Protein AF-A0A9D1G8S8-F1 (afdb_monomer_lite)

Structure (mmCIF, N/CA/C/O backbone):
data_AF-A0A9D1G8S8-F1
#
_entry.id   AF-A0A9D1G8S8-F1
#
loop_
_atom_site.group_PDB
_atom_site.id
_atom_site.type_symb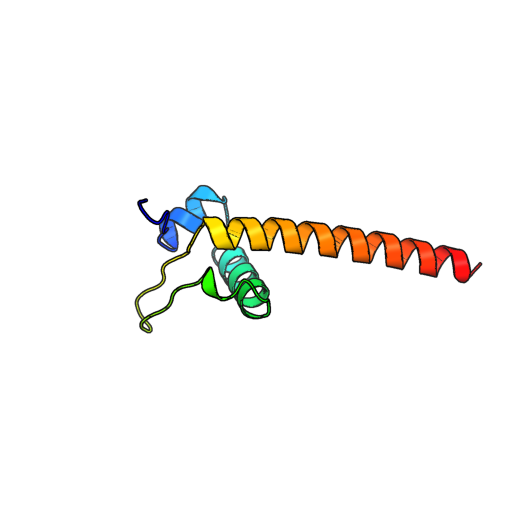ol
_atom_site.label_atom_id
_atom_site.label_alt_id
_atom_site.label_comp_id
_atom_site.label_asym_id
_atom_site.label_entity_id
_atom_site.label_seq_id
_atom_site.pdbx_PDB_ins_code
_atom_site.Cartn_x
_atom_site.Cartn_y
_atom_site.Cartn_z
_atom_site.occupancy
_atom_site.B_iso_or_equiv
_atom_site.auth_seq_id
_atom_site.auth_comp_id
_atom_site.auth_asym_id
_atom_site.auth_atom_id
_atom_site.pdbx_PDB_model_num
ATOM 1 N N . MET A 1 1 ? -19.739 -14.972 1.875 1.00 47.31 1 MET A N 1
ATOM 2 C CA . MET A 1 1 ? -18.266 -15.074 1.895 1.00 47.31 1 MET A CA 1
ATOM 3 C C . MET A 1 1 ? -17.751 -14.067 2.905 1.00 47.31 1 MET A C 1
ATOM 5 O O . MET A 1 1 ? -18.224 -12.937 2.884 1.00 47.31 1 MET A O 1
ATOM 9 N N . SER A 1 2 ? -16.897 -14.482 3.839 1.00 62.25 2 SER A N 1
ATOM 10 C CA . SER A 1 2 ? -16.238 -13.568 4.780 1.00 62.25 2 SER A CA 1
ATOM 11 C C . SER A 1 2 ? -15.296 -12.657 3.996 1.00 62.25 2 SER A C 1
ATOM 13 O O . SER A 1 2 ? -14.479 -13.167 3.235 1.00 62.25 2 SER A O 1
ATOM 15 N N . ARG A 1 3 ? -15.411 -11.333 4.146 1.00 72.81 3 ARG A N 1
ATOM 16 C CA . ARG A 1 3 ? -14.408 -10.424 3.580 1.00 72.81 3 ARG A CA 1
ATOM 17 C C . ARG A 1 3 ? -13.100 -10.600 4.344 1.00 72.81 3 ARG A C 1
ATOM 19 O O . ARG A 1 3 ? -13.112 -10.591 5.574 1.00 72.81 3 ARG A O 1
ATOM 26 N N . ASN A 1 4 ? -12.002 -10.782 3.619 1.00 88.75 4 ASN A N 1
ATOM 27 C CA . ASN A 1 4 ? -10.681 -11.019 4.190 1.00 88.75 4 ASN A CA 1
ATOM 28 C C . ASN A 1 4 ? -10.010 -9.679 4.533 1.00 88.75 4 ASN A C 1
ATOM 30 O O . ASN A 1 4 ? -9.068 -9.232 3.879 1.00 88.75 4 ASN A O 1
ATOM 34 N N . TRP A 1 5 ? -10.588 -8.984 5.513 1.00 94.50 5 TRP A N 1
ATOM 35 C CA . TRP A 1 5 ? -10.102 -7.686 5.964 1.00 94.50 5 TRP A CA 1
ATOM 36 C C . TRP A 1 5 ? -9.016 -7.842 7.015 1.00 94.50 5 TRP A C 1
ATOM 38 O O . TRP A 1 5 ? -9.171 -8.586 7.979 1.00 94.50 5 TRP A O 1
ATOM 48 N N . LEU A 1 6 ? -7.939 -7.085 6.837 1.00 95.69 6 LEU A N 1
ATOM 49 C CA . LEU A 1 6 ? -6.802 -7.043 7.743 1.00 95.69 6 LEU A CA 1
ATOM 50 C C . LEU A 1 6 ? -6.758 -5.702 8.472 1.00 95.69 6 LEU A C 1
ATOM 52 O O . LEU A 1 6 ? -6.994 -4.646 7.884 1.00 95.69 6 LEU A O 1
ATOM 56 N N . SER A 1 7 ? -6.387 -5.720 9.747 1.00 95.38 7 SER A N 1
ATOM 57 C CA . SER A 1 7 ? -5.912 -4.515 10.426 1.00 95.38 7 SER A CA 1
ATOM 58 C C . SER A 1 7 ? -4.547 -4.092 9.875 1.00 95.38 7 SER A C 1
ATOM 60 O O . SER A 1 7 ? -3.811 -4.893 9.290 1.00 95.38 7 SER A O 1
ATOM 62 N N . LYS A 1 8 ? -4.135 -2.842 10.131 1.00 95.06 8 LYS A N 1
ATOM 63 C CA . LYS A 1 8 ? -2.773 -2.389 9.790 1.00 95.06 8 LYS A CA 1
ATOM 64 C C . LYS A 1 8 ? -1.702 -3.335 10.351 1.00 95.06 8 LYS A C 1
ATOM 66 O O . LYS A 1 8 ? -0.734 -3.624 9.657 1.00 95.06 8 LYS A O 1
ATOM 71 N N . LYS A 1 9 ? -1.862 -3.806 11.592 1.00 95.19 9 LYS A N 1
ATOM 72 C CA . LYS A 1 9 ? -0.872 -4.667 12.252 1.00 95.19 9 LYS A CA 1
ATOM 73 C C . LYS A 1 9 ? -0.733 -6.008 11.531 1.00 95.19 9 LYS A C 1
ATOM 75 O O . LYS A 1 9 ? 0.381 -6.389 11.195 1.00 95.19 9 LYS A O 1
ATOM 80 N N . GLU A 1 10 ? -1.850 -6.680 11.263 1.00 96.44 10 GLU A N 1
ATOM 81 C CA . GLU A 1 10 ? -1.857 -7.968 10.554 1.00 96.44 10 GLU A CA 1
ATOM 82 C C . GLU A 1 10 ? -1.323 -7.826 9.132 1.00 96.44 10 GLU A C 1
ATOM 84 O O . GLU A 1 10 ? -0.544 -8.651 8.672 1.00 96.44 10 GLU A O 1
ATOM 89 N N . PHE A 1 11 ? -1.696 -6.747 8.445 1.00 96.69 11 PHE A N 1
ATOM 90 C CA . PHE A 1 11 ? -1.210 -6.458 7.105 1.00 96.69 11 PHE A CA 1
ATOM 91 C C . PHE A 1 11 ? 0.312 -6.256 7.073 1.00 96.69 11 PHE A C 1
ATOM 93 O O . PHE A 1 11 ? 1.011 -6.832 6.242 1.00 96.69 11 PHE A O 1
ATOM 100 N N . VAL A 1 12 ? 0.843 -5.440 7.984 1.00 96.81 12 VAL A N 1
ATOM 101 C CA . VAL A 1 12 ? 2.281 -5.155 8.066 1.00 96.81 12 VAL A CA 1
ATOM 102 C C . VAL A 1 12 ? 3.074 -6.428 8.371 1.00 96.81 12 VAL A C 1
ATOM 104 O O . VAL A 1 12 ? 4.089 -6.666 7.719 1.00 96.81 12 VAL A O 1
ATOM 107 N N . ASP A 1 13 ? 2.582 -7.256 9.292 1.00 97.12 13 ASP A N 1
ATOM 108 C CA . ASP A 1 13 ? 3.190 -8.540 9.653 1.00 97.12 13 ASP A CA 1
ATOM 109 C C . ASP A 1 13 ? 3.158 -9.534 8.480 1.00 97.12 13 ASP A C 1
ATOM 111 O O . ASP A 1 13 ? 4.199 -10.027 8.045 1.00 97.12 13 ASP A O 1
ATOM 115 N N . LYS A 1 14 ? 1.983 -9.730 7.867 1.00 96.69 14 LYS A N 1
ATOM 116 C CA . LYS A 1 14 ? 1.778 -10.667 6.752 1.00 96.69 14 LYS A CA 1
ATOM 117 C C . LYS A 1 14 ? 2.660 -10.367 5.542 1.00 96.69 14 LYS A C 1
ATOM 119 O O . LYS A 1 14 ? 3.181 -11.286 4.913 1.00 96.69 14 LYS A O 1
ATOM 124 N N . TYR A 1 15 ? 2.811 -9.091 5.195 1.00 95.62 15 TYR A N 1
ATOM 125 C CA . TYR A 1 15 ? 3.602 -8.665 4.039 1.00 95.62 15 TYR A CA 1
ATOM 126 C C . TYR A 1 15 ? 5.063 -8.339 4.393 1.00 95.62 15 TYR A C 1
ATOM 128 O O . TYR A 1 15 ? 5.840 -7.999 3.497 1.00 95.62 15 TYR A O 1
ATOM 136 N N . GLY A 1 16 ? 5.452 -8.438 5.671 1.00 96.50 16 GLY A N 1
ATOM 137 C CA . GLY A 1 16 ? 6.804 -8.130 6.143 1.00 96.50 16 GLY A CA 1
ATOM 138 C C . GLY A 1 16 ? 7.218 -6.681 5.875 1.00 96.50 16 GLY A C 1
ATOM 139 O O . GLY A 1 16 ? 8.359 -6.410 5.495 1.00 96.50 16 GLY A O 1
ATOM 140 N N . TYR A 1 17 ? 6.279 -5.739 5.980 1.00 96.62 17 TYR A N 1
ATOM 141 C CA . TYR A 1 17 ? 6.528 -4.331 5.679 1.00 96.62 17 TYR A CA 1
ATOM 142 C C . TYR A 1 17 ? 7.016 -3.557 6.904 1.00 96.62 17 TYR A C 1
ATOM 144 O O . TYR A 1 17 ? 6.735 -3.892 8.046 1.00 96.62 17 TYR A O 1
ATOM 152 N N . SER A 1 18 ? 7.750 -2.472 6.662 1.00 96.56 18 SER A N 1
ATOM 153 C CA . SER A 1 18 ? 7.922 -1.413 7.657 1.00 96.56 18 SER A CA 1
ATOM 154 C C . SER A 1 18 ? 6.726 -0.459 7.625 1.00 96.56 18 SER A C 1
ATOM 156 O O . SER A 1 18 ? 6.037 -0.359 6.606 1.00 96.56 18 SER A O 1
ATOM 158 N N . ASP A 1 19 ? 6.537 0.341 8.677 1.00 95.12 19 ASP A N 1
ATOM 159 C CA . ASP A 1 19 ? 5.530 1.414 8.686 1.00 95.12 19 ASP A CA 1
ATOM 160 C C . ASP A 1 19 ? 5.710 2.411 7.531 1.00 95.12 19 ASP A C 1
ATOM 162 O O . ASP A 1 19 ? 4.742 2.836 6.899 1.00 95.12 19 ASP A O 1
ATOM 166 N N . SER A 1 20 ? 6.958 2.753 7.206 1.00 96.75 20 SER A N 1
ATOM 167 C CA . SER A 1 20 ? 7.275 3.618 6.067 1.00 96.75 20 SER A CA 1
ATOM 168 C C . SER A 1 20 ? 6.889 2.977 4.732 1.00 96.75 20 SER A C 1
ATOM 170 O O . SER A 1 20 ? 6.339 3.642 3.853 1.00 96.75 20 SER A O 1
ATOM 172 N N . THR A 1 21 ? 7.125 1.670 4.582 1.00 97.12 21 THR A N 1
ATOM 173 C CA . THR A 1 21 ? 6.725 0.924 3.385 1.00 97.12 21 THR A CA 1
ATOM 174 C C . THR A 1 21 ? 5.210 0.845 3.283 1.00 97.12 21 THR A C 1
ATOM 176 O O . THR A 1 21 ? 4.681 1.049 2.194 1.00 97.12 21 THR A O 1
ATOM 179 N N . PHE A 1 22 ? 4.519 0.615 4.398 1.00 96.56 22 PHE A N 1
ATOM 180 C CA . PHE A 1 22 ? 3.063 0.623 4.465 1.00 96.56 22 PHE A CA 1
ATOM 181 C C . PHE A 1 22 ? 2.480 1.953 3.982 1.00 96.56 22 PHE A C 1
ATOM 183 O O . PHE A 1 22 ? 1.657 1.948 3.070 1.00 96.56 22 PHE A O 1
ATOM 190 N N . ASN A 1 23 ? 2.939 3.084 4.529 1.00 96.00 23 ASN A N 1
ATOM 191 C CA . ASN A 1 23 ? 2.421 4.403 4.155 1.00 96.00 23 ASN A CA 1
ATOM 192 C C . ASN A 1 23 ? 2.631 4.688 2.664 1.00 96.00 23 ASN A C 1
ATOM 194 O O . ASN A 1 23 ? 1.677 5.033 1.973 1.00 96.00 23 ASN A O 1
ATOM 198 N N . ARG A 1 24 ? 3.835 4.420 2.139 1.00 96.62 24 ARG A N 1
ATOM 199 C CA . ARG A 1 24 ? 4.113 4.563 0.703 1.00 96.62 24 ARG A CA 1
ATOM 200 C C . ARG A 1 24 ? 3.190 3.688 -0.149 1.00 96.62 24 ARG A C 1
ATOM 202 O O . ARG A 1 24 ? 2.674 4.137 -1.162 1.00 96.62 24 ARG A O 1
ATOM 209 N N . AR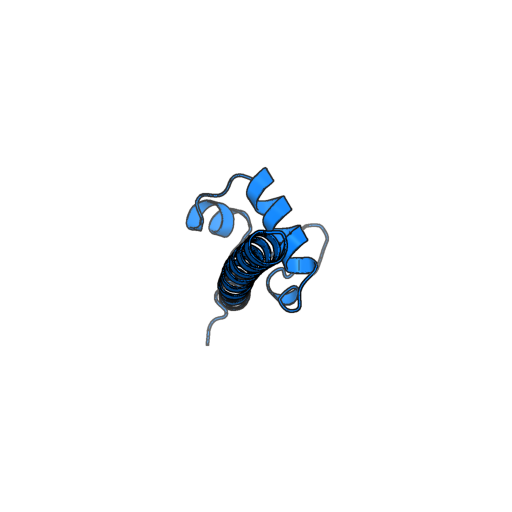G A 1 25 ? 2.976 2.427 0.244 1.00 95.75 25 ARG A N 1
ATOM 210 C CA . ARG A 1 25 ? 2.083 1.507 -0.482 1.00 95.75 25 ARG A CA 1
ATOM 211 C C . ARG A 1 25 ? 0.627 1.949 -0.428 1.00 95.75 25 ARG A C 1
ATOM 213 O O . ARG A 1 25 ? -0.082 1.753 -1.408 1.00 95.75 25 ARG A O 1
ATOM 220 N N . LYS A 1 26 ? 0.195 2.513 0.700 1.00 96.19 26 LYS A N 1
ATOM 221 C CA . LYS A 1 26 ? -1.141 3.083 0.859 1.00 96.19 26 LYS A CA 1
ATOM 222 C C . LYS A 1 26 ? -1.333 4.254 -0.098 1.00 96.19 26 LYS A C 1
ATOM 224 O O . LYS A 1 26 ? -2.290 4.234 -0.859 1.00 96.19 26 LYS A O 1
ATOM 229 N N . GLU A 1 27 ? -0.420 5.222 -0.098 1.00 96.88 27 GLU A N 1
ATOM 230 C CA . GLU A 1 27 ? -0.472 6.390 -0.991 1.00 96.88 27 GLU A CA 1
ATOM 231 C C . GLU A 1 27 ? -0.530 5.971 -2.465 1.00 96.88 27 GLU A C 1
ATOM 233 O O . GLU A 1 27 ? -1.483 6.310 -3.160 1.00 96.88 27 GLU A O 1
ATOM 238 N N . GLU A 1 28 ? 0.399 5.118 -2.907 1.00 96.25 28 GLU A N 1
ATOM 239 C CA . GLU A 1 28 ? 0.407 4.595 -4.279 1.00 96.25 28 GLU A CA 1
ATOM 240 C C . GLU A 1 28 ? -0.891 3.862 -4.653 1.00 96.25 28 GLU A C 1
ATOM 242 O O . GLU A 1 28 ? -1.298 3.875 -5.808 1.00 96.25 28 GLU A O 1
ATOM 247 N N . CYS A 1 29 ? -1.519 3.160 -3.707 1.00 97.12 29 CYS A N 1
ATOM 248 C CA . CYS A 1 29 ? -2.757 2.430 -3.956 1.00 97.12 29 CYS A CA 1
ATOM 249 C C . CYS A 1 29 ? -3.956 3.381 -4.060 1.00 97.12 29 CYS A C 1
ATOM 251 O O . CYS A 1 29 ? -4.779 3.227 -4.965 1.00 97.12 29 CYS A O 1
ATOM 253 N N . LEU A 1 30 ? -4.016 4.401 -3.197 1.00 95.69 30 LEU A N 1
ATOM 254 C CA . LEU A 1 30 ? -5.063 5.427 -3.197 1.00 95.69 30 LEU A CA 1
ATOM 255 C C . LEU A 1 30 ? -5.080 6.271 -4.480 1.00 95.69 30 LEU A C 1
ATOM 257 O O . LEU A 1 30 ? -6.136 6.770 -4.863 1.00 95.69 30 LEU A O 1
ATOM 261 N N . GLU A 1 31 ? -3.943 6.393 -5.163 1.00 96.19 31 GLU A N 1
ATOM 262 C CA . GLU A 1 31 ? -3.821 7.063 -6.465 1.00 96.19 31 GLU A CA 1
ATOM 263 C C . GLU A 1 31 ? -4.308 6.208 -7.651 1.00 96.19 31 GLU A C 1
ATOM 265 O O . GLU A 1 31 ? -4.262 6.640 -8.803 1.00 96.19 31 GLU A O 1
ATOM 270 N N . THR A 1 32 ? -4.775 4.982 -7.403 1.00 95.94 32 THR A N 1
ATOM 271 C CA . THR A 1 32 ? -5.204 4.045 -8.449 1.00 95.94 32 THR A CA 1
ATOM 272 C C . THR A 1 32 ? -6.681 3.685 -8.327 1.00 95.94 32 THR A C 1
ATOM 274 O O . THR A 1 32 ? -7.353 4.000 -7.347 1.00 95.94 32 THR A O 1
ATOM 277 N N . GLN A 1 33 ? -7.187 2.939 -9.311 1.00 96.19 33 GLN A N 1
ATOM 278 C CA . GLN A 1 33 ? -8.526 2.340 -9.261 1.00 96.19 33 GLN A CA 1
ATOM 279 C C . GLN A 1 33 ? -8.729 1.363 -8.087 1.00 96.19 33 GLN A C 1
ATOM 281 O O . GLN A 1 33 ? -9.860 1.006 -7.789 1.00 96.19 33 GLN A O 1
ATOM 286 N N . TYR A 1 34 ? -7.655 0.947 -7.408 1.00 97.25 34 TYR A N 1
ATOM 287 C CA . TYR A 1 34 ? -7.692 0.007 -6.285 1.00 97.25 34 TYR A CA 1
ATOM 288 C C . TYR A 1 34 ? -7.771 0.695 -4.918 1.00 97.25 34 TYR A C 1
ATOM 290 O O . TYR A 1 34 ? -7.542 0.055 -3.895 1.00 97.25 34 TYR A O 1
ATOM 298 N N . ARG A 1 35 ? -8.085 1.996 -4.880 1.00 96.00 35 ARG A N 1
ATOM 299 C CA . ARG A 1 35 ? -8.191 2.791 -3.644 1.00 96.00 35 ARG A CA 1
ATOM 300 C C . ARG A 1 35 ? -9.084 2.161 -2.570 1.00 96.00 35 ARG A C 1
ATOM 302 O O . ARG A 1 35 ? -8.831 2.362 -1.385 1.00 96.00 35 ARG A O 1
ATOM 309 N N . ASP A 1 36 ? -10.078 1.379 -2.984 1.00 95.44 36 ASP A N 1
ATOM 310 C CA . ASP A 1 36 ? -11.030 0.704 -2.099 1.00 95.44 36 ASP A CA 1
ATOM 311 C C . ASP A 1 36 ? -10.384 -0.414 -1.264 1.00 95.44 36 ASP A C 1
ATOM 313 O O . ASP A 1 36 ? -10.981 -0.879 -0.296 1.00 95.44 36 ASP A O 1
ATOM 317 N N . ALA A 1 37 ? -9.134 -0.790 -1.567 1.00 96.81 37 ALA A N 1
ATOM 318 C CA . ALA A 1 37 ? -8.335 -1.668 -0.718 1.00 96.81 37 ALA A CA 1
ATOM 319 C C . ALA A 1 37 ? -8.110 -1.086 0.685 1.00 96.81 37 ALA A C 1
ATOM 321 O O . ALA A 1 37 ? -7.932 -1.845 1.628 1.00 96.81 37 ALA A O 1
ATOM 322 N N . PHE A 1 38 ? -8.100 0.241 0.851 1.00 96.31 38 PHE A N 1
ATOM 323 C CA . PHE A 1 38 ? -7.908 0.889 2.150 1.00 96.31 38 PHE A CA 1
ATOM 324 C C . PHE A 1 38 ? -9.210 1.528 2.629 1.00 96.31 38 PHE A C 1
ATOM 326 O O . PHE A 1 38 ? -9.584 2.624 2.214 1.00 96.31 38 PHE A O 1
ATOM 333 N N . ILE A 1 39 ? -9.873 0.857 3.563 1.00 95.50 39 ILE A N 1
ATOM 334 C CA . ILE A 1 39 ? -11.173 1.240 4.101 1.00 95.50 39 ILE A CA 1
ATOM 335 C C . ILE A 1 39 ? -10.943 2.024 5.390 1.00 95.50 39 ILE A C 1
ATOM 337 O O . ILE A 1 39 ? -10.519 1.477 6.409 1.00 95.50 39 ILE A O 1
ATOM 341 N N . GLN A 1 40 ? -11.224 3.325 5.342 1.00 94.12 40 GLN A N 1
ATOM 342 C CA . GLN A 1 40 ? -11.020 4.247 6.457 1.00 94.12 40 GLN A CA 1
ATOM 343 C C . GLN A 1 40 ? -12.333 4.977 6.801 1.00 94.12 40 GLN A C 1
ATOM 345 O O . GLN A 1 40 ? -12.542 6.097 6.335 1.00 94.12 40 GLN A O 1
ATOM 350 N N . PRO A 1 41 ? -13.237 4.365 7.597 1.00 92.62 41 PRO A N 1
ATOM 351 C CA . PRO A 1 41 ? -14.511 4.983 7.984 1.00 92.62 41 PRO A CA 1
ATOM 352 C C . PRO A 1 41 ? -14.332 6.192 8.910 1.00 92.62 41 PRO A C 1
ATOM 354 O O . PRO A 1 41 ? -15.169 7.090 8.944 1.00 92.62 41 PRO A O 1
ATOM 357 N N . SER A 1 42 ? -13.237 6.216 9.675 1.00 93.12 42 SER A N 1
ATOM 358 C CA . SER A 1 42 ? -12.902 7.288 10.610 1.00 93.12 42 SER A CA 1
ATOM 359 C C . SER A 1 42 ? -11.390 7.519 10.675 1.00 93.12 42 SER A C 1
ATOM 361 O O . SER A 1 42 ? -10.590 6.783 10.098 1.00 93.12 42 SER A O 1
ATOM 363 N N . LYS A 1 43 ? -10.957 8.539 11.422 1.00 88.06 43 LYS A N 1
ATOM 364 C CA . LYS A 1 43 ? -9.526 8.809 11.637 1.00 88.06 43 LYS A CA 1
ATOM 365 C C . LYS A 1 43 ? -8.805 7.675 12.385 1.00 88.06 43 LYS A C 1
ATOM 367 O O . LYS A 1 43 ? -7.598 7.525 12.215 1.00 88.06 43 LYS A O 1
ATOM 372 N N . TYR A 1 44 ? -9.524 6.908 13.203 1.00 90.00 44 TYR A N 1
ATOM 373 C CA . TYR A 1 44 ? -8.954 5.910 14.114 1.00 90.00 44 TYR A CA 1
ATOM 374 C C . TYR A 1 44 ? -9.093 4.472 13.610 1.00 90.00 44 TYR A C 1
ATOM 376 O O . TYR A 1 44 ? -8.505 3.565 14.192 1.00 90.00 44 TYR A O 1
ATOM 384 N N . GLU A 1 45 ? -9.837 4.265 12.527 1.00 92.38 45 GLU A N 1
ATOM 385 C CA . GLU A 1 45 ? -10.114 2.943 11.977 1.00 92.38 45 GLU A CA 1
ATOM 386 C C . GLU A 1 45 ? -9.526 2.808 10.582 1.00 92.38 45 GLU A C 1
ATOM 388 O O . GLU A 1 45 ? -9.751 3.651 9.715 1.00 92.38 45 GLU A O 1
ATOM 393 N N . LEU A 1 46 ? -8.776 1.731 10.365 1.00 94.62 46 LEU A N 1
ATOM 394 C CA . LEU A 1 46 ? -8.224 1.387 9.066 1.00 94.62 46 LEU A CA 1
ATOM 395 C C . LEU A 1 46 ? -8.280 -0.123 8.877 1.00 94.62 46 LEU A C 1
ATOM 397 O O . LEU A 1 46 ? -7.592 -0.866 9.581 1.00 94.62 46 LEU A O 1
ATOM 401 N N . TRP A 1 47 ? -9.056 -0.532 7.885 1.00 96.75 47 TRP A N 1
ATOM 402 C CA . TRP A 1 47 ? -9.152 -1.905 7.418 1.00 96.75 47 TRP A CA 1
ATOM 403 C C . TRP A 1 47 ? -8.567 -1.991 6.016 1.00 96.75 47 TRP A C 1
ATOM 405 O O . TRP A 1 47 ? -8.700 -1.060 5.221 1.00 96.75 47 TRP A O 1
ATOM 415 N N . ILE A 1 48 ? -7.888 -3.093 5.729 1.00 96.88 48 ILE A N 1
ATOM 416 C CA . ILE A 1 48 ? -7.319 -3.360 4.419 1.00 96.88 48 ILE A CA 1
ATOM 417 C C . ILE A 1 48 ? -8.059 -4.545 3.818 1.00 96.88 48 ILE A C 1
ATOM 419 O O . ILE A 1 48 ? -8.004 -5.642 4.370 1.00 96.88 48 ILE A O 1
ATOM 423 N N . ASP A 1 49 ? -8.738 -4.322 2.698 1.00 96.69 49 ASP A N 1
ATOM 424 C CA . ASP A 1 49 ? -9.300 -5.394 1.888 1.00 96.69 49 ASP A CA 1
ATOM 425 C C . ASP A 1 49 ? -8.169 -6.063 1.104 1.00 96.69 49 ASP A C 1
ATOM 427 O O . ASP A 1 49 ? -7.599 -5.488 0.169 1.00 96.69 49 ASP A O 1
ATOM 431 N N . GLU A 1 50 ? -7.778 -7.255 1.553 1.00 96.06 50 GLU A N 1
ATOM 432 C CA . GLU A 1 50 ? -6.614 -7.938 1.008 1.00 96.06 50 GLU A CA 1
ATOM 433 C C . GLU A 1 50 ? -6.801 -8.334 -0.458 1.00 96.06 50 GLU A C 1
ATOM 435 O O . GLU A 1 50 ? -5.843 -8.252 -1.229 1.00 96.06 50 GLU A O 1
ATOM 440 N N . ASP A 1 51 ? -8.012 -8.717 -0.855 1.00 95.75 51 ASP A N 1
ATOM 441 C CA . ASP A 1 51 ? -8.273 -9.207 -2.206 1.00 95.75 51 ASP A CA 1
ATOM 442 C C . ASP A 1 51 ? -8.031 -8.077 -3.222 1.00 95.75 51 ASP A C 1
ATOM 444 O O . ASP A 1 51 ? -7.264 -8.230 -4.177 1.00 95.75 51 ASP A O 1
ATOM 448 N N . ILE A 1 52 ? -8.567 -6.883 -2.941 1.00 96.69 52 ILE A N 1
ATOM 449 C CA . ILE A 1 52 ? -8.341 -5.683 -3.764 1.00 96.69 52 ILE A CA 1
ATOM 450 C C . ILE A 1 52 ? -6.865 -5.258 -3.711 1.00 96.69 52 ILE A C 1
ATOM 452 O O . ILE A 1 52 ? -6.279 -4.860 -4.724 1.00 96.69 52 ILE A O 1
ATOM 456 N N . TYR A 1 53 ? -6.218 -5.368 -2.546 1.00 97.12 53 TYR A N 1
ATOM 457 C CA . TYR A 1 53 ? -4.800 -5.034 -2.424 1.00 97.12 53 TYR A CA 1
ATOM 458 C C . TYR A 1 53 ? -3.904 -5.945 -3.280 1.00 97.12 53 TYR A C 1
ATOM 460 O O . TYR A 1 53 ? -2.938 -5.481 -3.895 1.00 97.12 53 TYR A O 1
ATOM 468 N N . GLN A 1 54 ? -4.213 -7.239 -3.3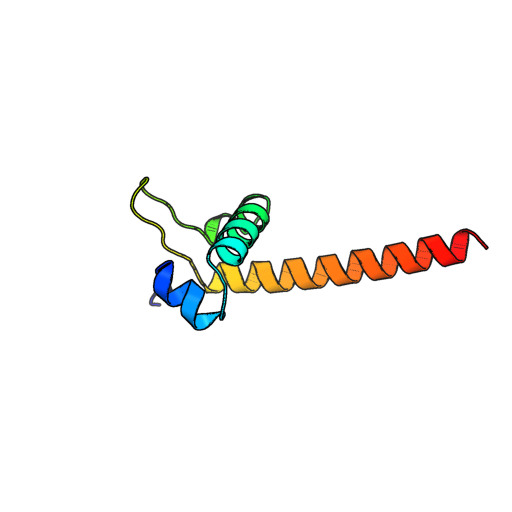69 1.00 96.75 54 GLN A N 1
ATOM 469 C CA . GLN A 1 54 ? -3.477 -8.167 -4.226 1.00 96.75 54 GLN A CA 1
ATOM 470 C C . GLN A 1 54 ? -3.647 -7.824 -5.712 1.00 96.75 54 GLN A C 1
ATOM 472 O O . GLN A 1 54 ? -2.666 -7.863 -6.464 1.00 96.75 54 GLN A O 1
ATOM 477 N N . GLU A 1 55 ? -4.835 -7.388 -6.139 1.00 97.56 55 GLU A N 1
ATOM 478 C CA . GLU A 1 55 ? -5.034 -6.870 -7.497 1.00 97.56 55 GLU A CA 1
ATOM 479 C C . GLU A 1 55 ? -4.181 -5.623 -7.769 1.00 97.56 55 GLU A C 1
ATOM 481 O O . GLU A 1 55 ? -3.538 -5.525 -8.823 1.00 97.56 55 GLU A O 1
ATOM 486 N N . PHE A 1 56 ? -4.082 -4.712 -6.796 1.00 97.50 56 PHE A N 1
ATOM 487 C CA . PHE A 1 56 ? -3.165 -3.574 -6.865 1.00 97.50 56 PHE A CA 1
ATOM 488 C C . PHE A 1 56 ? -1.706 -4.019 -7.037 1.00 97.50 56 PHE A C 1
ATOM 490 O O . PHE A 1 56 ? -0.979 -3.449 -7.856 1.00 97.50 56 PHE A O 1
ATOM 497 N N . LEU A 1 57 ? -1.253 -5.053 -6.320 1.00 96.81 57 LEU A N 1
ATOM 498 C CA . LEU A 1 57 ? 0.108 -5.575 -6.478 1.00 96.81 57 LEU A CA 1
ATOM 499 C C . LEU A 1 57 ? 0.353 -6.128 -7.887 1.00 96.81 57 LEU A C 1
ATOM 501 O O . LEU A 1 57 ? 1.411 -5.868 -8.474 1.00 96.81 57 LEU A O 1
ATOM 505 N N . ILE A 1 58 ? -0.623 -6.841 -8.456 1.00 97.31 58 ILE A N 1
ATOM 506 C CA . ILE A 1 58 ? -0.564 -7.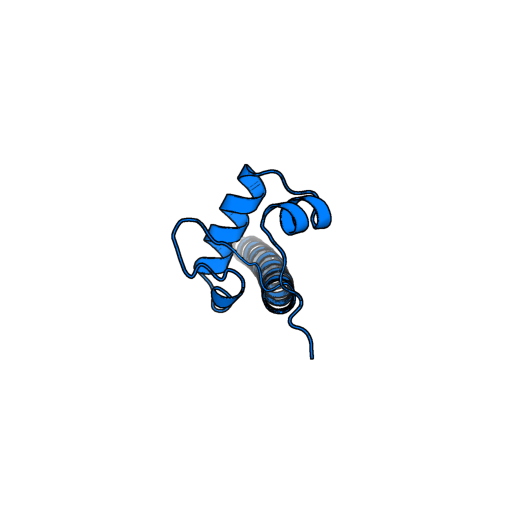342 -9.835 1.00 97.31 58 ILE A CA 1
ATOM 507 C C . ILE A 1 58 ? -0.480 -6.171 -10.818 1.00 97.31 58 ILE A C 1
ATOM 509 O O . ILE A 1 58 ? 0.381 -6.164 -11.704 1.00 97.31 58 ILE A O 1
ATOM 513 N N . TYR A 1 59 ? -1.331 -5.159 -10.653 1.00 96.56 59 TYR A N 1
ATOM 514 C CA . TYR A 1 59 ? -1.306 -3.939 -11.456 1.00 96.56 59 TYR A CA 1
ATOM 515 C C . TYR A 1 59 ? 0.048 -3.224 -11.376 1.00 96.56 59 TYR A C 1
ATOM 517 O O . TYR A 1 59 ? 0.664 -2.932 -12.407 1.00 96.56 59 TYR A O 1
ATOM 525 N N . LYS A 1 60 ? 0.566 -3.013 -10.162 1.00 95.12 60 LYS A N 1
ATOM 526 C CA . LYS A 1 60 ? 1.858 -2.359 -9.937 1.00 95.12 60 LYS A CA 1
ATOM 527 C C . LYS A 1 60 ? 2.997 -3.132 -10.602 1.00 95.12 60 LYS A C 1
ATOM 529 O O . LYS A 1 60 ? 3.874 -2.530 -11.224 1.00 95.12 60 LYS A O 1
ATOM 534 N N . SER A 1 61 ? 2.971 -4.462 -10.508 1.00 95.44 61 SER A N 1
ATOM 535 C CA . SER A 1 61 ? 3.932 -5.336 -11.184 1.00 95.44 61 SER A CA 1
ATOM 536 C C . SER A 1 61 ? 3.886 -5.136 -12.702 1.00 95.44 61 SER A C 1
ATOM 538 O O . SER A 1 61 ? 4.909 -4.816 -13.312 1.00 95.44 61 SER A O 1
ATOM 540 N N . LYS A 1 62 ? 2.692 -5.211 -13.309 1.00 94.62 62 LYS A N 1
ATOM 541 C CA . LYS A 1 62 ? 2.495 -5.001 -14.755 1.00 94.62 62 LYS A CA 1
ATOM 542 C C . LYS A 1 62 ? 3.031 -3.643 -15.213 1.00 94.62 62 LYS A C 1
ATOM 544 O O . LYS A 1 62 ? 3.733 -3.577 -16.220 1.00 94.62 62 LYS A O 1
ATOM 549 N N . ASN A 1 63 ? 2.767 -2.574 -14.465 1.00 92.94 63 ASN A N 1
ATOM 550 C CA . ASN A 1 63 ? 3.257 -1.238 -14.807 1.00 92.94 63 ASN A CA 1
ATOM 551 C C . ASN A 1 63 ? 4.779 -1.116 -14.709 1.00 92.94 63 ASN A C 1
ATOM 553 O O . ASN A 1 63 ? 5.397 -0.509 -15.582 1.00 92.94 63 ASN A O 1
ATOM 557 N N . ARG A 1 64 ? 5.408 -1.750 -13.711 1.00 92.06 64 ARG A N 1
ATOM 558 C CA . ARG A 1 64 ? 6.874 -1.806 -13.616 1.00 92.06 64 ARG A CA 1
ATOM 559 C C . ARG A 1 64 ? 7.493 -2.485 -14.840 1.00 92.06 64 ARG A C 1
ATOM 561 O O . ARG A 1 64 ? 8.519 -2.022 -15.333 1.00 92.06 64 ARG A O 1
ATOM 568 N N . PHE A 1 65 ? 6.889 -3.568 -15.333 1.00 88.12 65 PHE A N 1
ATOM 569 C CA . PHE A 1 65 ? 7.353 -4.236 -16.553 1.00 88.12 65 PHE A CA 1
ATOM 570 C C . PHE A 1 65 ? 7.143 -3.373 -17.799 1.00 88.12 65 PHE A C 1
ATOM 572 O O . PHE A 1 65 ? 8.076 -3.235 -18.585 1.00 88.12 65 PHE A O 1
ATOM 579 N N . LYS A 1 66 ? 5.974 -2.735 -17.950 1.00 87.88 66 LYS A N 1
ATOM 580 C CA . LYS A 1 66 ? 5.711 -1.803 -19.060 1.00 87.88 66 LYS A CA 1
ATOM 581 C C . LYS A 1 66 ? 6.742 -0.675 -19.111 1.00 87.88 66 LYS A C 1
ATOM 583 O O . LYS A 1 66 ? 7.329 -0.453 -20.161 1.00 87.88 66 LYS A O 1
ATOM 588 N N . ALA A 1 67 ? 7.027 -0.037 -17.975 1.00 85.31 67 ALA A N 1
ATOM 589 C CA . ALA A 1 67 ? 8.021 1.033 -17.890 1.00 85.31 67 ALA A CA 1
ATOM 590 C C . ALA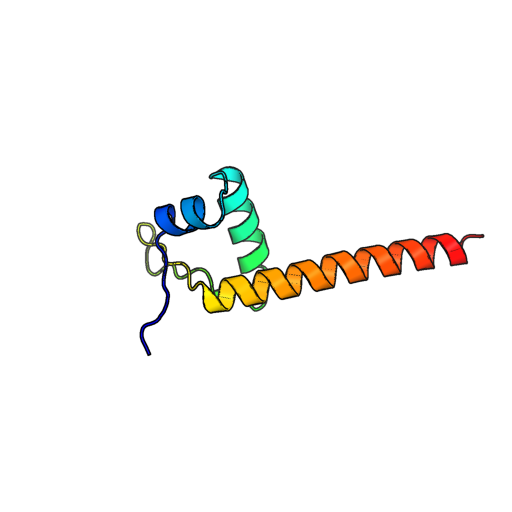 A 1 67 ? 9.429 0.565 -18.300 1.00 85.31 67 ALA A C 1
ATOM 592 O O . ALA A 1 67 ? 10.146 1.290 -18.981 1.00 85.31 67 ALA A O 1
ATOM 593 N N . LYS A 1 68 ? 9.819 -0.665 -17.935 1.00 86.12 68 LYS A N 1
ATOM 594 C CA . LYS A 1 68 ? 11.100 -1.251 -18.363 1.00 86.12 68 LYS A CA 1
ATOM 595 C C . LYS A 1 68 ? 11.157 -1.507 -19.867 1.00 86.12 68 LYS A C 1
ATOM 597 O O . LYS A 1 68 ? 12.170 -1.205 -20.486 1.00 86.12 68 LYS A O 1
ATOM 602 N N . VAL A 1 69 ? 10.093 -2.074 -20.436 1.00 88.88 69 VAL A N 1
ATOM 603 C CA . VAL A 1 69 ? 10.007 -2.331 -21.882 1.00 88.88 69 VAL A CA 1
ATOM 604 C C . VAL A 1 69 ? 10.068 -1.015 -22.653 1.00 88.88 69 VAL A C 1
ATOM 606 O O . VAL A 1 69 ? 10.804 -0.914 -23.627 1.00 88.88 69 VAL A O 1
ATOM 609 N N . GLU A 1 70 ? 9.349 0.003 -22.188 1.00 87.00 70 GLU A N 1
ATOM 610 C CA . GLU A 1 70 ? 9.331 1.323 -22.812 1.00 87.00 70 GLU A CA 1
ATOM 611 C C . GLU A 1 70 ? 10.704 2.004 -22.744 1.00 87.00 70 GLU A C 1
ATOM 613 O O . GLU A 1 70 ? 11.207 2.491 -23.752 1.00 87.00 70 GLU A O 1
ATOM 618 N N . ALA A 1 71 ? 11.373 1.957 -21.589 1.00 86.00 71 ALA A N 1
ATOM 619 C CA . ALA A 1 71 ? 12.737 2.463 -21.453 1.00 86.00 71 ALA A CA 1
ATOM 620 C C . ALA A 1 71 ? 13.722 1.751 -22.401 1.00 86.00 71 ALA A C 1
ATOM 622 O O . ALA A 1 71 ? 14.586 2.403 -22.982 1.00 86.00 71 ALA A O 1
ATOM 623 N N . ALA A 1 72 ? 13.574 0.434 -22.591 1.00 86.88 72 ALA A N 1
ATOM 624 C CA . ALA A 1 72 ? 14.406 -0.332 -23.515 1.00 86.88 72 ALA A CA 1
ATOM 625 C C . ALA A 1 72 ? 14.161 0.057 -24.983 1.00 86.88 72 ALA A C 1
ATOM 627 O O . ALA A 1 72 ? 15.123 0.243 -25.720 1.00 86.88 72 ALA A O 1
ATOM 628 N N . LYS A 1 73 ? 12.901 0.245 -25.400 1.00 86.62 73 LYS A N 1
ATOM 629 C CA . LYS A 1 73 ? 12.563 0.717 -26.757 1.00 86.62 73 LYS A CA 1
ATOM 630 C C . LYS A 1 73 ? 13.156 2.094 -27.047 1.00 86.62 73 LYS A C 1
ATOM 632 O O . LYS A 1 73 ? 13.865 2.253 -28.033 1.00 86.62 73 LYS A O 1
ATOM 637 N N . ASN A 1 74 ? 12.952 3.047 -26.135 1.00 87.44 74 ASN A N 1
ATOM 638 C CA . ASN A 1 74 ? 13.489 4.404 -26.258 1.00 87.44 74 ASN A CA 1
ATOM 639 C C . ASN A 1 74 ? 15.028 4.439 -26.291 1.00 87.44 74 ASN A C 1
ATOM 641 O O . ASN A 1 74 ? 15.612 5.376 -26.830 1.00 87.44 74 ASN A O 1
ATOM 645 N N . ALA A 1 75 ? 15.702 3.455 -25.688 1.00 83.88 75 ALA A N 1
ATOM 646 C CA . ALA A 1 75 ? 17.154 3.329 -25.774 1.00 83.88 75 ALA A CA 1
ATOM 647 C C . ALA A 1 75 ? 17.614 2.814 -27.148 1.00 83.88 75 ALA A C 1
ATOM 649 O O . ALA A 1 75 ? 18.646 3.267 -27.628 1.00 83.88 75 ALA A O 1
ATOM 650 N N . VAL A 1 76 ? 16.854 1.909 -27.777 1.00 86.38 76 VAL A N 1
ATOM 651 C CA . VAL A 1 76 ? 17.148 1.374 -29.120 1.00 86.38 76 VAL A CA 1
ATOM 652 C C . VAL A 1 76 ? 16.882 2.414 -30.210 1.00 86.38 76 VAL A C 1
ATOM 654 O O . VAL A 1 76 ? 17.710 2.567 -31.091 1.00 86.38 76 VAL A O 1
ATOM 657 N N . GLU A 1 77 ? 15.781 3.168 -30.136 1.00 78.31 77 GLU A N 1
ATOM 658 C CA . GLU A 1 77 ? 15.431 4.196 -31.141 1.00 78.31 77 GLU A CA 1
ATOM 659 C C . GLU A 1 77 ? 16.376 5.412 -31.156 1.00 78.31 77 GLU A C 1
ATOM 661 O O . GLU A 1 77 ? 16.338 6.221 -32.080 1.00 78.31 77 GLU A O 1
ATOM 666 N N . ARG A 1 78 ? 17.206 5.574 -30.119 1.00 69.69 78 ARG A N 1
ATOM 667 C CA . ARG A 1 78 ? 18.194 6.660 -30.009 1.00 69.69 78 ARG A CA 1
ATOM 668 C C . ARG A 1 78 ? 19.564 6.320 -30.609 1.00 69.69 78 ARG A C 1
ATOM 670 O O . ARG A 1 78 ? 20.431 7.193 -30.591 1.00 69.69 78 ARG A O 1
ATOM 677 N N . TRP A 1 79 ? 19.760 5.089 -31.077 1.00 55.16 79 TRP A N 1
ATOM 678 C CA . TRP A 1 79 ? 20.960 4.619 -31.779 1.00 55.16 79 TRP A CA 1
ATOM 679 C C . TRP A 1 79 ? 20.701 4.534 -33.281 1.00 55.16 79 TRP A C 1
ATOM 681 O O . TRP A 1 79 ? 21.648 4.843 -34.036 1.00 55.16 79 TRP A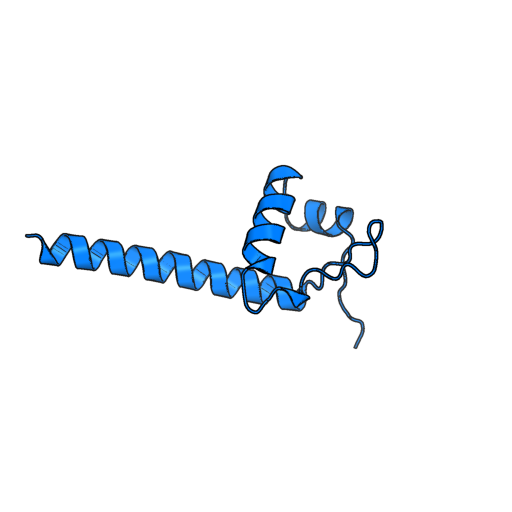 O 1
#

Foldseek 3Di:
DDQPKDFPVRVCVVVVHDPVRVVVLLVLCCVDPLNVQWDDPDPVDTIGRVVSSVVVVVVVVVVVVVVVVVVVVVVVVVD

Secondary structure (DSSP, 8-state):
----EEEHHHHHHHHT--HHHHHHHHHHHHTSTTGGGEE-SSSS--EEEHHHHHHHHHHHHHHHHHHHHHHHHHHHTT-

Sequence (79 aa):
MSRNWLSKKEFVDKYGYSDSTFNRRKEECLETQYRDAFIQPSKYELWIDEDIYQEFLIYKSKNRFKAKVEAAKNAVERW

Organism: NCBI:txid2840720

pLDDT: mean 91.83, std 9.18, range [47.31, 97.56]

Radius of gyration: 16.01 Å; chains: 1; bounding box: 39×24×46 Å